Protein AF-A0A7C7W0W6-F1 (afdb_monomer_lite)

Secondary structure (DSSP, 8-state):
-HHHHHHHHHHHHHHHHH---HHHHHHHHHHHHHHHHTTPPPSS---TTTT-STTTHHHHHHH-

pLDDT: mean 86.31, std 12.35, range [40.28, 96.81]

Radius of gyration: 11.65 Å; chains: 1; bounding box: 26×26×30 Å

Structure (mmCIF, N/CA/C/O backbone):
data_AF-A0A7C7W0W6-F1
#
_entry.id   AF-A0A7C7W0W6-F1
#
loop_
_atom_site.group_PDB
_atom_site.id
_atom_site.type_symbol
_atom_site.label_atom_id
_atom_site.label_alt_id
_atom_site.label_comp_id
_atom_site.label_asym_id
_atom_site.label_entity_id
_atom_site.label_seq_id
_atom_site.pdbx_PDB_ins_code
_atom_site.Cartn_x
_atom_site.Cartn_y
_atom_site.Cartn_z
_atom_site.occupancy
_atom_site.B_iso_or_equiv
_atom_site.auth_seq_id
_atom_site.auth_comp_id
_atom_site.auth_asym_id
_atom_site.auth_atom_id
_atom_site.pdbx_PDB_model_num
ATOM 1 N N . MET A 1 1 ? -3.271 15.740 -10.137 1.00 47.84 1 MET A N 1
ATOM 2 C CA . MET A 1 1 ? -3.042 16.247 -8.766 1.00 47.84 1 MET A CA 1
ATOM 3 C C . MET A 1 1 ? -4.282 16.274 -7.875 1.00 47.84 1 MET A C 1
ATOM 5 O O . MET A 1 1 ? -4.289 15.522 -6.917 1.00 47.84 1 MET A O 1
ATOM 9 N N . GLN A 1 2 ? -5.321 17.097 -8.102 1.00 40.28 2 GLN A N 1
ATOM 10 C CA . GLN A 1 2 ? 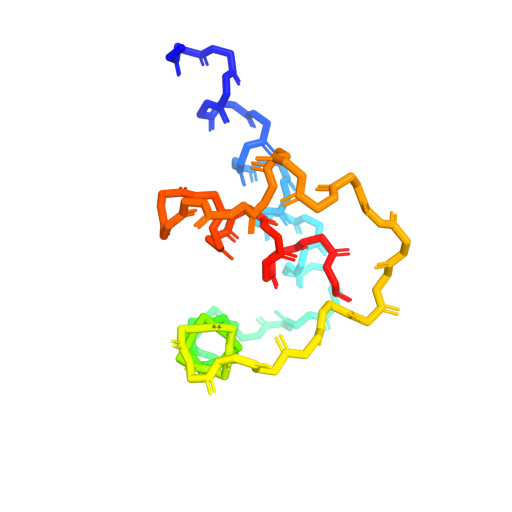-6.461 17.134 -7.153 1.00 40.28 2 GLN A CA 1
ATOM 11 C C . GLN A 1 2 ? -7.377 15.894 -7.232 1.00 40.28 2 GLN A C 1
ATOM 13 O O . GLN A 1 2 ? -7.926 15.497 -6.209 1.00 40.28 2 GLN A O 1
ATOM 18 N N . LEU A 1 3 ? -7.487 15.274 -8.415 1.00 53.00 3 LEU A N 1
ATOM 19 C CA . LEU A 1 3 ? -8.204 14.008 -8.640 1.00 53.00 3 LEU A CA 1
ATOM 20 C C . LEU A 1 3 ? -7.462 12.813 -8.012 1.00 53.00 3 LEU A C 1
ATOM 22 O O . LEU A 1 3 ? -8.003 12.185 -7.117 1.00 53.00 3 LEU A O 1
ATOM 26 N N . GLU A 1 4 ? -6.179 12.622 -8.336 1.00 59.84 4 GLU A N 1
ATOM 27 C CA . GLU A 1 4 ? -5.329 11.553 -7.759 1.00 59.84 4 GLU A CA 1
ATOM 28 C C . GLU A 1 4 ? -5.311 11.552 -6.218 1.00 59.84 4 GLU A C 1
ATOM 30 O O . GLU A 1 4 ? -5.290 10.509 -5.566 1.00 59.84 4 GLU A O 1
ATOM 35 N N . MET A 1 5 ? -5.350 12.740 -5.604 1.00 60.47 5 MET A N 1
ATOM 36 C CA . MET A 1 5 ? -5.363 12.870 -4.148 1.00 60.47 5 MET A CA 1
ATOM 37 C C . MET A 1 5 ? -6.726 12.502 -3.533 1.00 60.47 5 MET A C 1
ATOM 39 O O . MET A 1 5 ? -6.763 12.020 -2.402 1.00 60.47 5 MET A O 1
ATOM 43 N N . GLN A 1 6 ? -7.838 12.711 -4.252 1.00 62.47 6 GLN A N 1
ATOM 44 C CA . GLN A 1 6 ? -9.161 12.223 -3.836 1.00 62.47 6 GLN A CA 1
ATOM 45 C C . GLN A 1 6 ? -9.236 10.699 -3.937 1.00 62.47 6 GLN A C 1
ATOM 47 O O . GLN A 1 6 ? -9.695 10.061 -2.989 1.00 62.47 6 GLN A O 1
ATOM 52 N N . ASP A 1 7 ? -8.694 10.132 -5.013 1.00 76.06 7 ASP A N 1
ATOM 53 C CA . ASP A 1 7 ? -8.668 8.684 -5.237 1.00 76.06 7 ASP A CA 1
ATOM 54 C C . ASP A 1 7 ? -7.840 7.976 -4.153 1.00 76.06 7 ASP A C 1
ATOM 56 O O . ASP A 1 7 ? -8.271 6.991 -3.552 1.00 76.06 7 ASP A O 1
ATOM 60 N N . THR A 1 8 ? -6.700 8.559 -3.776 1.00 83.56 8 THR A N 1
ATOM 61 C CA . THR A 1 8 ? -5.856 8.034 -2.693 1.00 83.56 8 THR A CA 1
ATOM 62 C C . THR A 1 8 ? -6.555 8.074 -1.326 1.00 83.56 8 THR A C 1
ATOM 64 O O . THR A 1 8 ? -6.424 7.147 -0.525 1.00 83.56 8 THR A O 1
ATOM 67 N N . LEU A 1 9 ? -7.319 9.132 -1.026 1.00 87.19 9 LEU A N 1
ATOM 68 C CA . LEU A 1 9 ? -8.083 9.219 0.227 1.00 87.19 9 LEU A CA 1
ATOM 69 C C . LEU A 1 9 ? -9.193 8.166 0.293 1.00 87.19 9 LEU A C 1
ATOM 71 O O . LEU A 1 9 ? -9.480 7.641 1.373 1.00 87.19 9 LEU A O 1
ATOM 75 N N . GLU A 1 10 ? -9.804 7.847 -0.845 1.00 92.31 10 GLU A N 1
ATOM 76 C CA . GLU A 1 10 ? -10.787 6.777 -0.924 1.00 92.31 10 GLU A CA 1
ATOM 77 C C . GLU A 1 10 ? -10.144 5.401 -0.719 1.00 92.31 10 GLU A C 1
ATOM 79 O O . GLU A 1 10 ? -10.670 4.610 0.067 1.00 92.31 10 GLU A O 1
ATOM 84 N N . LEU A 1 11 ? -8.971 5.153 -1.307 1.00 92.31 11 LEU A N 1
ATOM 85 C CA . LEU A 1 11 ? -8.194 3.934 -1.066 1.00 92.31 11 LEU A CA 1
ATOM 86 C C . LEU A 1 11 ? -7.822 3.771 0.414 1.00 92.31 11 LEU A C 1
ATOM 88 O O . LEU A 1 11 ? -8.019 2.704 0.991 1.00 92.31 11 LEU A O 1
ATOM 92 N N . VAL A 1 12 ? -7.383 4.842 1.085 1.00 92.00 12 VAL A N 1
ATOM 93 C CA . VAL A 1 12 ? -7.128 4.809 2.538 1.00 92.00 12 VAL A CA 1
ATOM 94 C C . VAL A 1 12 ? -8.395 4.453 3.317 1.00 92.00 12 VAL A C 1
ATOM 96 O O . VAL A 1 12 ? -8.323 3.697 4.288 1.00 92.00 12 VAL A O 1
ATOM 99 N N . ARG A 1 13 ? -9.560 4.977 2.915 1.00 92.75 13 ARG A N 1
ATOM 100 C CA . ARG A 1 13 ? -10.837 4.648 3.564 1.00 92.75 13 ARG A CA 1
ATOM 101 C C . ARG A 1 13 ? -11.176 3.167 3.391 1.00 92.75 13 ARG A C 1
ATOM 103 O O . ARG A 1 13 ? -11.490 2.513 4.381 1.00 92.75 13 ARG A O 1
ATOM 110 N N . GLN A 1 14 ? -11.056 2.641 2.174 1.00 93.25 14 GLN A N 1
ATOM 111 C CA . GLN A 1 14 ? -11.289 1.224 1.876 1.00 93.25 14 GLN A CA 1
ATOM 112 C C . GLN A 1 14 ? -10.327 0.323 2.666 1.00 93.25 14 GLN A C 1
ATOM 114 O O . GLN A 1 14 ? -10.750 -0.646 3.295 1.00 93.25 14 GLN A O 1
ATOM 119 N N . ALA A 1 15 ? -9.046 0.689 2.743 1.00 93.31 15 ALA A N 1
ATOM 120 C CA . ALA A 1 15 ? -8.063 -0.048 3.528 1.00 93.31 15 ALA A CA 1
ATOM 121 C C . ALA A 1 15 ? -8.382 -0.028 5.037 1.00 93.31 15 ALA A C 1
ATOM 123 O O . ALA A 1 15 ? -8.173 -1.026 5.727 1.00 93.31 15 ALA A O 1
ATOM 124 N N . GLN A 1 16 ? -8.942 1.067 5.569 1.00 92.56 16 GLN A N 1
ATOM 125 C CA . GLN A 1 16 ? -9.389 1.151 6.970 1.00 92.56 16 GLN A CA 1
ATOM 126 C C . GLN A 1 16 ? -10.634 0.305 7.273 1.00 92.56 16 GLN A C 1
ATOM 128 O O . GLN A 1 16 ? -10.837 -0.098 8.426 1.00 92.56 16 GLN A O 1
ATOM 133 N N . ASP A 1 17 ? -11.446 -0.017 6.264 1.00 94.44 17 ASP A N 1
ATOM 134 C CA . ASP A 1 17 ? -12.562 -0.947 6.433 1.00 94.44 17 ASP A CA 1
ATOM 135 C C . ASP A 1 17 ? -12.067 -2.372 6.723 1.00 94.44 17 ASP A C 1
ATOM 137 O O . ASP A 1 17 ? -12.720 -3.099 7.480 1.00 94.44 17 ASP A O 1
ATOM 141 N N . VAL A 1 18 ? -10.875 -2.734 6.238 1.00 93.19 18 VAL A N 1
ATOM 142 C CA . VAL A 1 18 ? -10.206 -4.015 6.515 1.00 93.19 18 VAL A CA 1
ATOM 143 C C . VAL A 1 18 ? -9.292 -3.910 7.745 1.00 93.19 18 VAL A C 1
ATOM 145 O O . VAL A 1 18 ? -9.413 -4.691 8.692 1.00 93.19 18 VAL A O 1
ATOM 148 N N . VAL A 1 19 ? -8.412 -2.906 7.782 1.00 93.56 19 VAL A N 1
ATOM 149 C CA . VAL A 1 19 ? -7.424 -2.677 8.846 1.00 93.56 19 VAL A CA 1
ATOM 150 C C . VAL A 1 19 ? -7.923 -1.598 9.808 1.00 93.56 19 VAL A C 1
ATOM 152 O O . VAL A 1 19 ? -7.696 -0.403 9.631 1.00 93.56 19 VAL A O 1
ATOM 155 N N . LYS A 1 20 ? -8.568 -2.025 10.898 1.00 87.44 20 LYS A N 1
ATOM 156 C CA . LYS A 1 20 ? -9.252 -1.121 11.847 1.00 87.44 20 LYS A CA 1
ATOM 157 C C . LYS A 1 20 ? -8.342 -0.118 12.570 1.00 87.44 20 LYS A C 1
ATOM 159 O O . LYS A 1 20 ? -8.816 0.911 13.047 1.00 87.44 20 LYS A O 1
ATOM 164 N N . SER A 1 21 ? -7.046 -0.409 12.696 1.00 95.88 21 SER A N 1
ATOM 165 C CA . SER A 1 21 ? -6.084 0.491 13.340 1.00 95.88 21 SER A CA 1
ATOM 166 C C . SER A 1 21 ? -5.349 1.327 12.303 1.00 95.88 21 SER A C 1
ATOM 168 O O . SER A 1 21 ? -4.598 0.798 11.487 1.00 95.88 21 SER A O 1
ATOM 170 N N . ARG A 1 22 ? -5.479 2.653 12.408 1.00 94.00 22 ARG A N 1
ATOM 171 C CA . ARG A 1 22 ? -4.747 3.603 11.553 1.00 94.00 22 ARG A CA 1
ATOM 172 C C . ARG A 1 22 ? -3.230 3.449 11.674 1.00 94.00 22 ARG A C 1
ATOM 174 O O . ARG A 1 22 ? -2.528 3.561 10.680 1.00 94.00 22 ARG A O 1
ATOM 181 N N . PHE A 1 23 ? -2.731 3.143 12.872 1.00 96.06 23 PHE A N 1
ATOM 182 C CA . PHE A 1 23 ? -1.303 2.905 13.087 1.00 96.06 23 PHE A CA 1
ATOM 183 C C . PHE A 1 23 ? -0.835 1.624 12.401 1.00 96.06 23 PHE A C 1
ATOM 185 O O . PHE A 1 23 ? 0.223 1.617 11.781 1.00 96.06 23 PHE A O 1
ATOM 192 N N . LEU A 1 24 ? -1.636 0.557 12.479 1.00 95.62 24 LEU A N 1
ATOM 193 C CA . LEU A 1 24 ? -1.317 -0.696 11.804 1.00 95.62 24 LEU A CA 1
ATOM 194 C C . LEU A 1 24 ? -1.333 -0.516 10.284 1.00 95.62 24 LEU A C 1
ATOM 196 O O . LEU A 1 24 ? -0.409 -0.975 9.625 1.00 95.62 24 LEU A O 1
ATOM 200 N N . LEU A 1 25 ? -2.318 0.209 9.747 1.00 95.62 25 LEU A N 1
ATOM 201 C CA . LEU A 1 25 ? -2.364 0.540 8.324 1.00 95.62 25 LEU A CA 1
ATOM 202 C C . LEU A 1 25 ? -1.099 1.289 7.882 1.00 95.62 25 LEU A C 1
ATOM 204 O O . LEU A 1 25 ? -0.470 0.888 6.909 1.00 95.62 25 LEU A O 1
ATOM 208 N N . CYS A 1 26 ? -0.670 2.316 8.625 1.00 95.50 26 CYS A N 1
ATOM 209 C CA . CYS A 1 26 ? 0.576 3.026 8.320 1.00 95.50 26 CYS A CA 1
ATOM 210 C C . CYS A 1 26 ? 1.796 2.095 8.316 1.00 95.50 26 CYS A C 1
ATOM 212 O O . CYS A 1 26 ? 2.646 2.214 7.436 1.00 95.50 26 CYS A O 1
ATOM 214 N N . ILE A 1 27 ? 1.888 1.171 9.278 1.00 96.81 27 ILE A N 1
ATOM 215 C CA . ILE A 1 27 ? 2.993 0.206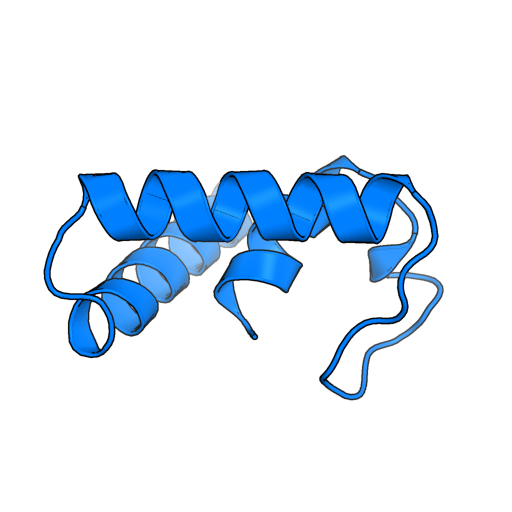 9.353 1.00 96.81 27 ILE A CA 1
ATOM 216 C C . ILE A 1 27 ? 2.986 -0.712 8.128 1.00 96.81 27 ILE A C 1
ATOM 218 O O . ILE A 1 27 ? 4.020 -0.852 7.481 1.00 96.81 27 ILE A O 1
ATOM 222 N N . LEU A 1 28 ? 1.835 -1.300 7.795 1.00 96.12 28 LEU A N 1
ATOM 223 C CA . LEU A 1 28 ? 1.699 -2.241 6.681 1.00 96.12 28 LEU A CA 1
ATOM 224 C C . LEU A 1 28 ? 2.012 -1.577 5.340 1.00 96.12 28 LEU A C 1
ATOM 226 O O . LEU A 1 28 ? 2.816 -2.102 4.576 1.00 96.12 28 LEU A O 1
ATOM 230 N N . VAL A 1 29 ? 1.459 -0.388 5.094 1.00 95.12 29 VAL A N 1
ATOM 231 C CA . VAL A 1 29 ? 1.726 0.371 3.866 1.00 95.12 29 VAL A CA 1
ATOM 232 C C . VAL A 1 29 ? 3.208 0.734 3.763 1.00 95.12 29 VAL A C 1
ATOM 234 O O . VAL A 1 29 ? 3.816 0.527 2.720 1.00 95.12 29 VAL A O 1
ATOM 237 N N . THR A 1 30 ? 3.832 1.193 4.854 1.00 95.12 30 THR A N 1
ATOM 238 C CA . THR A 1 30 ? 5.271 1.522 4.858 1.00 95.12 30 THR A CA 1
ATOM 239 C C . THR A 1 30 ? 6.131 0.292 4.568 1.00 95.12 30 THR A C 1
ATOM 241 O O . THR A 1 30 ? 7.068 0.356 3.777 1.00 95.12 30 THR A O 1
ATOM 244 N N . GLN A 1 31 ? 5.809 -0.846 5.188 1.00 96.31 31 GLN A N 1
ATOM 245 C CA . GLN A 1 31 ? 6.504 -2.107 4.933 1.00 96.31 31 GLN A CA 1
ATOM 246 C C . GLN A 1 31 ? 6.338 -2.552 3.482 1.00 96.31 31 GLN A C 1
ATOM 248 O O . GLN A 1 31 ? 7.303 -3.012 2.874 1.00 96.31 31 GLN A O 1
ATOM 253 N N . ARG A 1 32 ? 5.137 -2.397 2.918 1.00 95.75 32 ARG A N 1
ATOM 254 C CA . ARG A 1 32 ? 4.863 -2.810 1.548 1.00 95.75 32 ARG A CA 1
ATOM 255 C C . ARG A 1 32 ? 5.572 -1.927 0.526 1.00 95.75 32 ARG A C 1
ATOM 257 O O . ARG A 1 32 ? 6.193 -2.462 -0.386 1.00 95.75 32 ARG A O 1
ATOM 264 N N . ILE A 1 33 ? 5.585 -0.610 0.730 1.00 94.56 33 ILE A N 1
ATOM 265 C CA . ILE A 1 33 ? 6.388 0.324 -0.075 1.00 94.56 33 ILE A CA 1
ATOM 266 C C . ILE A 1 33 ? 7.859 -0.091 -0.053 1.00 94.56 33 ILE A C 1
ATOM 268 O O . ILE A 1 33 ? 8.462 -0.231 -1.109 1.00 94.56 33 ILE A O 1
ATOM 272 N N . HIS A 1 34 ? 8.419 -0.377 1.126 1.00 95.06 34 HIS A N 1
ATOM 273 C CA . HIS A 1 34 ? 9.814 -0.803 1.225 1.00 95.06 34 HIS A CA 1
ATOM 274 C C . HIS A 1 34 ? 10.094 -2.103 0.454 1.00 95.06 34 HIS A C 1
ATOM 276 O O . HIS A 1 34 ? 11.119 -2.230 -0.211 1.00 95.06 34 HIS A O 1
ATOM 282 N N . GLN A 1 35 ? 9.175 -3.072 0.494 1.00 94.88 35 GLN A N 1
ATOM 283 C CA . GLN A 1 35 ? 9.300 -4.294 -0.303 1.00 94.88 35 GLN A CA 1
ATOM 284 C C . GLN A 1 35 ? 9.329 -3.982 -1.805 1.00 94.88 35 GLN A C 1
ATOM 286 O O . GLN A 1 35 ? 10.209 -4.491 -2.502 1.00 94.88 35 GLN A O 1
ATOM 291 N N . LEU A 1 36 ? 8.417 -3.132 -2.288 1.00 92.44 36 LEU A N 1
ATOM 292 C CA . LEU A 1 36 ? 8.357 -2.703 -3.690 1.00 92.44 36 LEU A CA 1
ATOM 293 C C . LEU A 1 36 ? 9.648 -1.978 -4.109 1.00 92.44 36 LEU A C 1
ATOM 295 O O . LEU A 1 36 ? 10.237 -2.318 -5.132 1.00 92.44 36 LEU A O 1
ATOM 299 N N . GLU A 1 37 ? 10.167 -1.077 -3.269 1.00 91.50 37 GLU A N 1
ATOM 300 C CA . GLU A 1 37 ? 11.459 -0.404 -3.482 1.00 91.50 37 GLU A CA 1
ATOM 301 C C . GLU A 1 37 ? 12.632 -1.388 -3.593 1.00 91.50 37 GLU A C 1
ATOM 303 O O . GLU A 1 37 ? 13.571 -1.157 -4.354 1.00 91.50 37 GLU A O 1
ATOM 308 N N . THR A 1 38 ? 12.586 -2.502 -2.856 1.00 93.25 38 THR A N 1
ATOM 309 C CA . THR A 1 38 ? 13.614 -3.556 -2.923 1.00 93.25 38 THR A CA 1
ATOM 310 C C . THR A 1 38 ? 13.420 -4.549 -4.075 1.00 93.25 38 THR A C 1
ATOM 312 O O . THR A 1 38 ? 14.166 -5.523 -4.176 1.00 93.25 38 THR A O 1
ATOM 315 N N . GLY A 1 39 ? 12.453 -4.306 -4.966 1.00 89.88 39 GLY A N 1
ATOM 316 C CA . GLY A 1 39 ? 12.209 -5.115 -6.162 1.00 89.88 39 GLY A CA 1
ATOM 317 C C . GLY A 1 39 ? 11.257 -6.294 -5.950 1.00 89.88 39 GLY A C 1
ATOM 318 O O . GLY A 1 39 ? 11.203 -7.198 -6.790 1.00 89.88 39 GLY A O 1
ATOM 319 N N . ALA A 1 40 ? 10.506 -6.314 -4.843 1.00 92.38 40 ALA A N 1
ATOM 320 C CA . ALA A 1 40 ? 9.410 -7.260 -4.689 1.00 92.38 40 ALA A CA 1
ATOM 321 C C . ALA A 1 40 ? 8.343 -6.998 -5.758 1.00 92.38 40 ALA A C 1
ATOM 323 O O . ALA A 1 40 ? 8.038 -5.854 -6.085 1.00 92.38 40 ALA A O 1
ATOM 324 N N . GLN A 1 41 ? 7.754 -8.070 -6.279 1.00 90.25 41 GLN A N 1
ATOM 325 C CA . GLN A 1 41 ? 6.683 -7.950 -7.261 1.00 90.25 41 GLN A CA 1
ATOM 326 C C . GLN A 1 41 ? 5.371 -7.510 -6.585 1.00 90.25 41 GLN A C 1
ATOM 328 O O . GLN A 1 41 ? 5.129 -7.889 -5.426 1.00 90.25 41 GLN A O 1
ATOM 333 N N . PRO A 1 42 ? 4.520 -6.740 -7.286 1.00 92.06 42 PRO A N 1
ATOM 334 C CA . PRO A 1 42 ? 3.137 -6.506 -6.885 1.00 92.06 42 PRO A CA 1
ATOM 335 C C . PRO A 1 42 ? 2.376 -7.826 -6.699 1.00 92.06 42 PRO A C 1
ATOM 337 O O . PRO A 1 42 ? 2.678 -8.826 -7.353 1.00 92.06 42 PRO A O 1
ATOM 340 N N . THR A 1 43 ? 1.407 -7.855 -5.784 1.00 91.56 43 THR A N 1
ATOM 341 C CA . THR A 1 43 ? 0.561 -9.044 -5.551 1.00 91.56 43 THR A CA 1
ATOM 342 C C . THR A 1 43 ? -0.698 -9.062 -6.419 1.00 91.56 43 THR A C 1
ATOM 344 O O . THR A 1 43 ? -1.344 -10.104 -6.544 1.00 91.56 43 THR A O 1
ATOM 347 N N . ILE A 1 44 ? -1.013 -7.931 -7.047 1.00 89.31 44 ILE A N 1
ATOM 348 C CA . ILE A 1 44 ? -2.101 -7.747 -8.007 1.00 89.31 44 ILE A CA 1
ATOM 349 C C . ILE A 1 44 ? -1.531 -7.524 -9.413 1.00 89.31 44 ILE A C 1
ATOM 351 O O . ILE A 1 44 ? -0.377 -7.126 -9.566 1.00 89.31 44 ILE A O 1
ATOM 355 N N . ASP A 1 45 ? -2.338 -7.791 -10.439 1.00 88.50 45 ASP A N 1
ATOM 356 C CA . ASP A 1 45 ? -1.948 -7.564 -11.834 1.00 88.50 45 ASP A CA 1
ATOM 357 C C . ASP A 1 45 ? -1.976 -6.061 -12.144 1.00 88.50 45 ASP A C 1
ATOM 359 O O . ASP A 1 45 ? -3.020 -5.415 -12.016 1.00 88.50 45 ASP A O 1
ATOM 363 N N . VAL A 1 46 ? -0.819 -5.503 -12.494 1.00 84.75 46 VAL A N 1
ATOM 364 C CA . VAL A 1 46 ? -0.628 -4.074 -12.770 1.00 84.75 46 VAL A CA 1
ATOM 365 C C . VAL A 1 46 ? 0.303 -3.883 -13.952 1.00 84.75 46 VAL A C 1
ATOM 367 O O . VAL A 1 46 ? 1.165 -4.723 -14.212 1.00 84.75 46 VAL A O 1
ATOM 370 N N . ASP A 1 47 ? 0.156 -2.753 -14.643 1.00 82.31 47 ASP A N 1
ATOM 371 C CA . ASP A 1 47 ? 1.095 -2.367 -15.687 1.00 82.31 47 ASP A CA 1
ATOM 372 C C . ASP A 1 47 ? 2.472 -2.065 -15.054 1.00 82.31 47 ASP A C 1
ATOM 374 O O . ASP A 1 47 ? 2.578 -1.163 -14.210 1.00 82.31 47 ASP A O 1
ATOM 378 N N . PRO A 1 48 ? 3.540 -2.801 -15.424 1.00 76.94 48 PRO A N 1
ATOM 379 C CA . PRO A 1 48 ? 4.880 -2.566 -14.897 1.00 76.94 48 PRO A CA 1
ATOM 380 C C . PRO A 1 48 ? 5.408 -1.157 -15.183 1.00 76.94 48 PRO A C 1
ATOM 382 O O . PRO A 1 48 ? 6.276 -0.682 -14.452 1.00 76.94 48 PRO A O 1
ATOM 385 N N . GLU A 1 49 ? 4.923 -0.491 -16.236 1.00 78.06 49 GLU A N 1
ATOM 386 C CA . GLU A 1 49 ? 5.334 0.875 -16.566 1.00 78.06 49 GLU A CA 1
ATOM 387 C C . GLU A 1 49 ? 4.711 1.894 -15.602 1.00 78.06 49 GLU A C 1
ATOM 389 O O . GLU A 1 49 ? 5.409 2.798 -15.133 1.00 78.06 49 GLU A O 1
ATOM 394 N N . GLU A 1 50 ? 3.437 1.708 -15.243 1.00 73.62 50 GLU A N 1
ATOM 395 C CA . GLU A 1 50 ? 2.674 2.603 -14.363 1.00 73.62 50 GLU A CA 1
ATOM 396 C C . GLU A 1 50 ? 3.217 2.592 -12.928 1.00 73.62 50 GLU A C 1
ATOM 398 O O . GLU A 1 50 ? 3.340 3.645 -12.304 1.00 73.62 50 GLU A O 1
ATOM 403 N N . TYR A 1 51 ? 3.634 1.422 -12.436 1.00 72.56 51 TYR A N 1
ATOM 404 C CA . TYR A 1 51 ? 4.089 1.235 -11.054 1.00 72.56 51 TYR A CA 1
ATOM 405 C C . TYR A 1 51 ? 5.603 1.052 -10.907 1.00 72.56 51 TYR A C 1
ATOM 407 O O . TYR A 1 51 ? 6.078 0.367 -10.004 1.00 72.56 51 TYR A O 1
ATOM 415 N N . SER A 1 52 ? 6.381 1.676 -11.791 1.00 74.62 52 SER A N 1
ATOM 416 C CA . SER A 1 52 ? 7.851 1.683 -11.731 1.00 74.62 52 SER A CA 1
ATOM 417 C C . SER A 1 52 ? 8.442 2.847 -10.917 1.00 74.62 52 SER A C 1
ATOM 419 O O . SER A 1 52 ? 9.617 2.804 -10.545 1.00 74.62 52 SER A O 1
ATOM 421 N N . ASP A 1 53 ? 7.647 3.884 -10.622 1.00 79.81 53 ASP A N 1
ATOM 422 C CA . ASP A 1 53 ? 8.077 5.075 -9.875 1.00 79.81 53 ASP A CA 1
ATOM 423 C C . ASP A 1 53 ? 7.709 4.943 -8.382 1.00 79.81 53 ASP A C 1
ATOM 425 O O . ASP A 1 53 ? 6.536 4.715 -8.066 1.00 79.81 53 ASP A O 1
ATOM 429 N N . PRO A 1 54 ? 8.649 5.185 -7.446 1.00 78.88 54 PRO A N 1
ATOM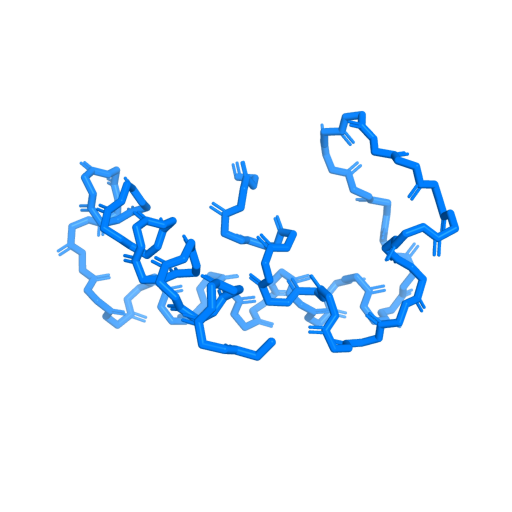 430 C 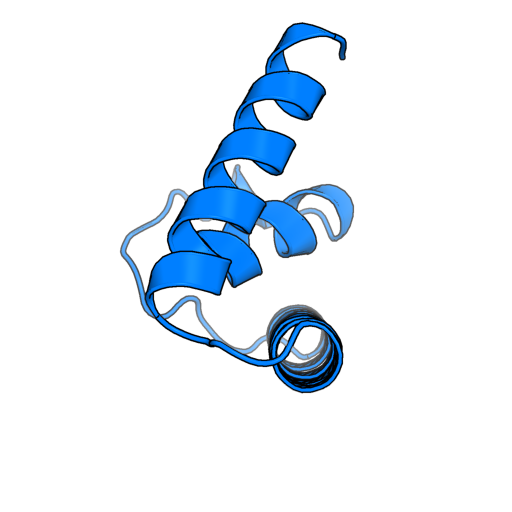CA . PRO A 1 54 ? 8.371 5.263 -6.011 1.00 78.88 54 PRO A CA 1
ATOM 431 C C . PRO A 1 54 ? 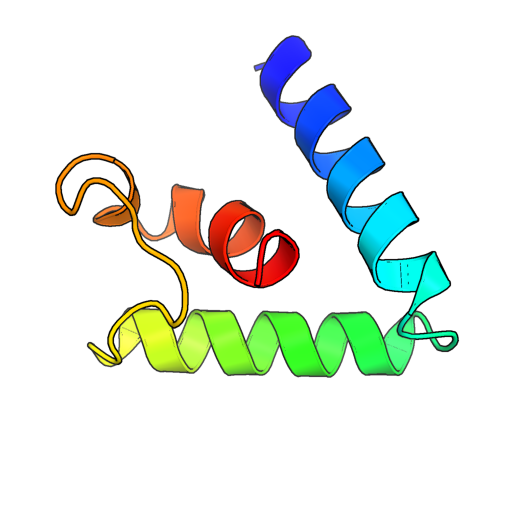7.170 6.130 -5.606 1.00 78.88 54 PRO A C 1
ATOM 433 O O . PRO A 1 54 ? 6.533 5.871 -4.585 1.00 78.88 54 PRO A O 1
ATOM 436 N N . LYS A 1 55 ? 6.817 7.147 -6.400 1.00 77.56 55 LYS A N 1
ATOM 437 C CA . LYS A 1 55 ? 5.636 7.996 -6.172 1.00 77.56 55 LYS A CA 1
ATOM 438 C C . LYS A 1 55 ? 4.310 7.241 -6.275 1.00 77.56 55 LYS A C 1
ATOM 440 O O . LYS A 1 55 ? 3.329 7.684 -5.686 1.00 77.56 55 LYS A O 1
ATOM 445 N N . THR A 1 56 ? 4.287 6.119 -6.989 1.00 86.75 56 THR A N 1
ATOM 446 C CA . THR A 1 56 ? 3.092 5.287 -7.205 1.00 86.75 56 THR A CA 1
ATOM 447 C C . THR A 1 56 ? 2.976 4.141 -6.200 1.00 86.75 56 THR A C 1
ATOM 449 O O . THR A 1 56 ? 1.898 3.577 -6.027 1.00 86.75 56 THR A O 1
ATOM 452 N N . PHE A 1 57 ? 4.046 3.833 -5.455 1.00 91.06 57 PHE A N 1
ATOM 453 C CA . PHE A 1 57 ? 4.050 2.732 -4.487 1.00 91.06 57 PHE A CA 1
ATOM 454 C C . PHE A 1 57 ? 3.083 2.933 -3.329 1.00 91.06 57 PHE A C 1
ATOM 456 O O . PHE A 1 57 ? 2.574 1.951 -2.799 1.00 91.06 57 PHE A O 1
ATOM 463 N N . PHE A 1 58 ? 2.814 4.178 -2.928 1.00 91.62 58 PHE A N 1
ATOM 464 C CA . PHE A 1 58 ? 1.816 4.433 -1.891 1.00 91.62 58 PHE A CA 1
ATOM 465 C C . PHE A 1 58 ? 0.419 4.019 -2.349 1.00 91.62 58 PHE A C 1
ATOM 467 O O . PHE A 1 58 ? -0.294 3.353 -1.607 1.00 91.62 58 PHE A O 1
ATOM 474 N N . GLU A 1 59 ? 0.054 4.371 -3.580 1.00 91.38 59 GLU A N 1
ATOM 475 C CA . GLU A 1 59 ? -1.217 3.968 -4.167 1.00 91.38 59 GLU A CA 1
ATOM 476 C C . GLU A 1 59 ? -1.270 2.449 -4.351 1.00 91.38 59 GLU A C 1
ATOM 478 O O . GLU A 1 59 ? -2.221 1.814 -3.905 1.00 91.38 59 GLU A O 1
ATOM 483 N N . LEU A 1 60 ? -0.213 1.849 -4.907 1.00 91.06 60 LEU A N 1
ATOM 484 C CA . LEU A 1 60 ? -0.127 0.403 -5.100 1.00 91.06 60 LEU A CA 1
ATOM 485 C C . LEU A 1 60 ? -0.273 -0.369 -3.784 1.00 91.06 60 LEU A C 1
ATOM 487 O O . LEU A 1 60 ? -1.068 -1.296 -3.694 1.00 91.06 60 LEU A O 1
ATOM 491 N N . ALA A 1 61 ? 0.441 0.053 -2.740 1.00 92.75 61 ALA A N 1
ATOM 492 C CA . ALA A 1 61 ? 0.380 -0.566 -1.420 1.00 92.75 61 ALA A CA 1
ATOM 493 C C . ALA A 1 61 ? -0.983 -0.408 -0.726 1.00 92.75 61 ALA A C 1
ATOM 495 O O . ALA A 1 61 ? -1.256 -1.137 0.221 1.00 92.75 61 ALA A O 1
ATOM 496 N N . LEU A 1 62 ? -1.809 0.556 -1.146 1.00 92.81 62 LEU A N 1
ATOM 497 C CA . LEU A 1 62 ? -3.183 0.710 -0.665 1.00 92.81 62 LEU A CA 1
ATOM 498 C C . LEU A 1 62 ? -4.199 -0.102 -1.483 1.00 92.81 62 LEU A C 1
ATOM 500 O O . LEU A 1 62 ? -5.286 -0.370 -0.975 1.00 92.81 62 LEU A O 1
ATOM 504 N N . ARG A 1 63 ? -3.886 -0.428 -2.745 1.00 90.25 63 ARG A N 1
ATOM 505 C CA . ARG A 1 63 ? -4.741 -1.242 -3.627 1.00 90.2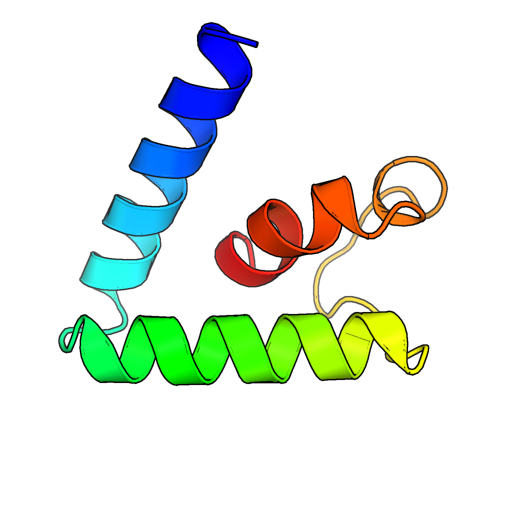5 63 ARG A CA 1
ATOM 506 C C . ARG A 1 63 ? -4.622 -2.740 -3.345 1.00 90.25 63 ARG A C 1
ATOM 508 O O . ARG A 1 63 ? -5.578 -3.466 -3.612 1.00 90.25 63 ARG A O 1
ATOM 515 N N . GLU A 1 64 ? -3.463 -3.179 -2.861 1.00 85.44 64 GLU A N 1
ATOM 516 C CA . GLU A 1 64 ? -3.207 -4.549 -2.387 1.00 85.44 64 GLU A CA 1
ATOM 517 C C . GLU A 1 64 ? -3.851 -4.842 -1.022 1.00 85.44 64 GLU A C 1
ATOM 519 O O . GLU A 1 64 ? -4.418 -5.950 -0.875 1.00 85.44 64 GLU A O 1
#

Sequence (64 aa):
MQLEMQDTLELVRQAQDVVKSRFLLCILVTQRIHQLETGAQPTIDVDPEEYSDPKTFFELALRE

Foldseek 3Di:
DVVVVVVLVVLLVVLCVVVVDPVVLVVQLVVQLVCVVVPNDQPDDDDCVQPVDSVCSSVSSSVD